Protein AF-A0A836BGA0-F1 (afdb_monomer_lite)

Foldseek 3Di:
DDFDQDQQQWTKDWDADPVGDIDIDIDGGDHADPVSSVVSVVVVVVVVVVD

Structure (mmCIF, N/CA/C/O backbone):
data_AF-A0A836BGA0-F1
#
_entry.id   AF-A0A836BGA0-F1
#
loop_
_atom_site.group_PDB
_atom_site.id
_atom_site.type_symbol
_atom_site.label_atom_id
_atom_site.label_alt_id
_atom_site.label_comp_i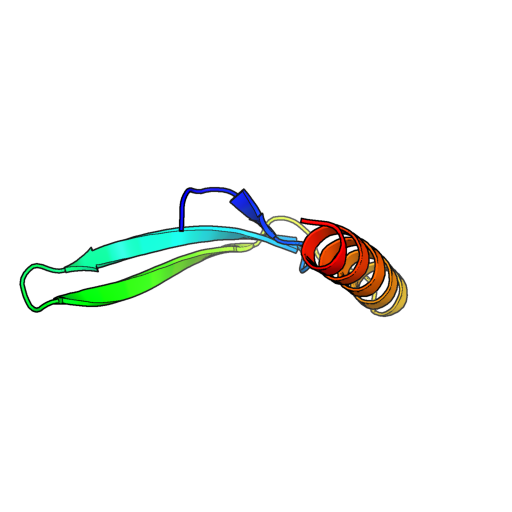d
_atom_site.label_asym_id
_atom_site.label_entity_id
_atom_site.label_seq_id
_atom_site.pdbx_PDB_ins_code
_atom_site.Cartn_x
_atom_site.Cartn_y
_atom_site.Cartn_z
_atom_site.occupancy
_atom_site.B_iso_or_equiv
_atom_site.auth_seq_id
_atom_site.auth_comp_id
_atom_site.auth_asym_id
_atom_site.auth_atom_id
_atom_site.pdbx_PDB_model_num
ATOM 1 N N . MET A 1 1 ? -2.086 -5.037 7.858 1.00 83.31 1 MET A N 1
ATOM 2 C CA . MET A 1 1 ? -0.961 -4.735 6.956 1.00 83.31 1 MET A CA 1
ATOM 3 C C . MET A 1 1 ? -0.330 -3.415 7.390 1.00 83.31 1 MET A C 1
ATOM 5 O O . MET A 1 1 ? -0.991 -2.385 7.267 1.00 83.31 1 MET A O 1
ATOM 9 N N . PRO A 1 2 ? 0.889 -3.441 7.966 1.00 92.00 2 PRO A N 1
ATOM 10 C CA . PRO A 1 2 ? 1.688 -2.233 8.185 1.00 92.00 2 PRO A CA 1
ATOM 11 C C . PRO A 1 2 ? 1.904 -1.468 6.874 1.00 92.00 2 PRO A C 1
ATOM 13 O O . PRO A 1 2 ? 1.807 -2.061 5.801 1.00 92.00 2 PRO A O 1
ATOM 16 N N . ILE A 1 3 ? 2.205 -0.170 6.957 1.00 96.44 3 ILE A N 1
ATOM 17 C CA . ILE A 1 3 ? 2.524 0.622 5.764 1.00 96.44 3 ILE A CA 1
ATOM 18 C C . ILE A 1 3 ? 3.790 0.059 5.113 1.00 96.44 3 ILE A C 1
ATOM 20 O O . ILE A 1 3 ? 4.813 -0.088 5.780 1.00 96.44 3 ILE A O 1
ATOM 24 N N . MET A 1 4 ? 3.725 -0.221 3.814 1.00 96.06 4 MET A N 1
ATOM 25 C CA . MET A 1 4 ? 4.858 -0.705 3.030 1.00 96.06 4 MET A CA 1
ATOM 26 C C . MET A 1 4 ? 4.809 -0.196 1.588 1.00 96.06 4 MET A C 1
ATOM 28 O O . MET A 1 4 ? 3.751 0.184 1.084 1.00 96.06 4 MET A O 1
ATOM 32 N N . ASP A 1 5 ? 5.966 -0.201 0.926 1.00 96.38 5 ASP A N 1
ATOM 33 C CA . ASP A 1 5 ? 6.046 -0.034 -0.525 1.00 96.38 5 ASP A CA 1
ATOM 34 C C . ASP A 1 5 ? 5.758 -1.388 -1.182 1.00 96.38 5 ASP A C 1
ATOM 36 O O . ASP A 1 5 ? 6.482 -2.360 -0.967 1.00 96.38 5 ASP A O 1
ATOM 40 N N . ALA A 1 6 ? 4.667 -1.463 -1.937 1.00 95.75 6 ALA A N 1
ATOM 41 C CA . ALA A 1 6 ? 4.261 -2.667 -2.635 1.00 95.75 6 ALA A CA 1
ATOM 42 C C . ALA A 1 6 ? 5.041 -2.839 -3.943 1.00 95.75 6 ALA A C 1
ATOM 44 O O . ALA A 1 6 ? 5.411 -1.863 -4.599 1.00 95.75 6 ALA A O 1
ATOM 45 N N . PHE A 1 7 ? 5.233 -4.091 -4.369 1.00 95.44 7 PHE A N 1
ATOM 46 C CA . PHE A 1 7 ? 5.996 -4.405 -5.584 1.00 95.44 7 PHE A CA 1
ATOM 47 C C . PHE A 1 7 ? 5.363 -3.835 -6.867 1.00 95.44 7 PHE A C 1
ATOM 49 O O . PHE A 1 7 ? 6.030 -3.745 -7.894 1.00 95.44 7 PHE A O 1
ATOM 56 N N . TRP A 1 8 ? 4.085 -3.443 -6.811 1.00 95.25 8 TRP A N 1
ATOM 57 C CA . TRP A 1 8 ? 3.342 -2.842 -7.918 1.00 95.25 8 TRP A CA 1
ATOM 58 C C . TRP A 1 8 ? 3.379 -1.308 -7.963 1.00 95.25 8 TRP A C 1
ATOM 60 O O . TRP A 1 8 ? 2.664 -0.717 -8.762 1.00 95.25 8 TRP A O 1
ATOM 70 N N . GLY A 1 9 ? 4.222 -0.663 -7.149 1.00 96.50 9 GLY A N 1
ATOM 71 C CA . GLY A 1 9 ? 4.511 0.773 -7.272 1.00 96.50 9 GLY A CA 1
ATOM 72 C C . GLY A 1 9 ? 3.684 1.694 -6.373 1.00 96.50 9 GLY A C 1
ATOM 73 O O . GLY A 1 9 ? 3.898 2.907 -6.382 1.00 96.50 9 GLY A O 1
ATOM 74 N N . ASP A 1 10 ? 2.800 1.144 -5.542 1.00 97.81 10 ASP A N 1
ATOM 75 C CA . ASP A 1 10 ? 2.036 1.913 -4.558 1.00 97.81 10 ASP A CA 1
ATOM 76 C C . ASP A 1 10 ? 2.655 1.813 -3.162 1.00 97.81 10 ASP A C 1
ATOM 78 O O . ASP A 1 10 ? 3.190 0.777 -2.767 1.00 97.81 10 ASP A O 1
ATOM 82 N N . ARG A 1 11 ? 2.498 2.865 -2.356 1.00 97.75 11 ARG A N 1
ATOM 83 C CA . ARG A 1 11 ? 2.614 2.748 -0.900 1.00 97.75 11 ARG A CA 1
ATOM 84 C C . ARG A 1 11 ? 1.249 2.428 -0.327 1.00 97.75 11 ARG A C 1
ATOM 86 O O . ARG A 1 11 ? 0.330 3.231 -0.466 1.00 97.75 11 ARG A O 1
ATOM 93 N N . ILE A 1 12 ? 1.134 1.280 0.329 1.00 97.88 12 ILE A N 1
ATOM 94 C CA . ILE A 1 12 ? -0.133 0.754 0.832 1.00 97.88 12 ILE A CA 1
ATOM 95 C C . ILE A 1 12 ? -0.052 0.460 2.327 1.00 97.88 12 ILE A C 1
ATOM 97 O O . ILE A 1 12 ? 0.980 0.036 2.844 1.00 97.88 12 ILE A O 1
ATOM 101 N N . GLY A 1 13 ? -1.161 0.671 3.023 1.00 97.44 13 GLY A N 1
ATOM 102 C CA . GLY A 1 13 ? -1.381 0.203 4.385 1.00 97.44 13 GLY A CA 1
ATOM 103 C C . GLY A 1 13 ? -2.843 -0.174 4.581 1.00 97.44 13 GLY A C 1
ATOM 104 O O . GLY A 1 13 ? -3.697 0.182 3.769 1.00 97.44 13 GLY A O 1
ATOM 105 N N . SER A 1 14 ? -3.144 -0.895 5.660 1.00 97.44 14 SER A N 1
ATOM 106 C CA . SER A 1 14 ? -4.526 -1.243 5.999 1.00 97.44 14 SER A CA 1
ATOM 107 C C . SER A 1 14 ? -4.919 -0.730 7.375 1.00 97.44 14 SER A C 1
ATOM 109 O O . SER A 1 14 ? -4.142 -0.869 8.321 1.00 97.44 14 SER A O 1
ATOM 111 N N . VAL A 1 15 ? -6.163 -0.293 7.516 1.00 96.75 15 VAL A N 1
ATOM 112 C CA . VAL A 1 15 ? -6.792 0.033 8.799 1.00 96.75 15 VAL A CA 1
ATOM 113 C C . VAL A 1 15 ? -8.047 -0.813 8.994 1.00 96.75 15 VAL A C 1
ATOM 115 O O . VAL A 1 15 ? -8.630 -1.299 8.026 1.00 96.75 15 VAL A O 1
ATOM 118 N N . LYS A 1 16 ? -8.456 -1.005 10.249 1.00 97.88 16 LYS A N 1
ATOM 119 C CA . LYS A 1 16 ? -9.716 -1.672 10.588 1.00 97.88 16 LYS A CA 1
ATOM 120 C C 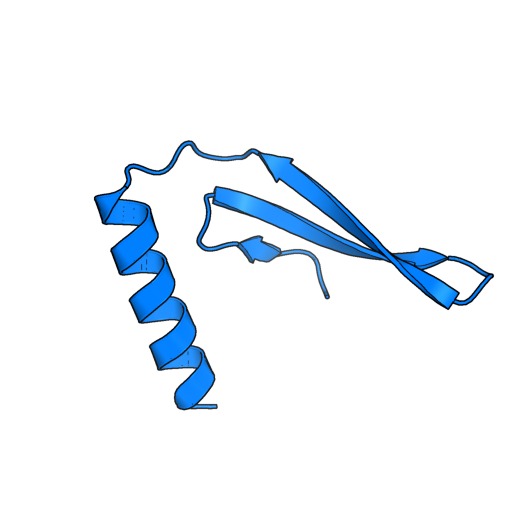. LYS A 1 16 ? -10.684 -0.646 11.160 1.00 97.88 16 LYS A C 1
ATOM 122 O O . LYS A 1 16 ? -10.293 0.113 12.045 1.00 97.88 16 LYS A O 1
ATOM 127 N N . ASP A 1 17 ? -11.910 -0.613 10.652 1.00 97.12 17 ASP A N 1
ATOM 128 C CA . ASP A 1 17 ? -12.954 0.259 11.195 1.00 97.12 17 ASP A CA 1
ATOM 129 C C . ASP A 1 17 ? -13.617 -0.356 12.454 1.00 97.12 17 ASP A C 1
ATOM 131 O O . ASP A 1 17 ? -13.392 -1.534 12.759 1.00 97.12 17 ASP A O 1
ATOM 135 N N . PRO A 1 18 ? -14.437 0.407 13.208 1.00 98.31 18 PRO A N 1
ATOM 136 C CA . PRO A 1 18 ? -15.106 -0.098 14.413 1.00 98.31 18 PRO A CA 1
ATOM 137 C C . PRO A 1 18 ? -16.101 -1.244 14.179 1.00 98.31 18 PRO A C 1
ATOM 139 O O . PRO A 1 18 ? -16.429 -1.961 15.121 1.00 98.31 18 PRO A O 1
ATOM 142 N N . TYR A 1 19 ? -16.574 -1.432 12.946 1.00 98.00 19 TYR A N 1
ATOM 143 C CA . TYR A 1 19 ? -17.486 -2.513 12.563 1.00 98.00 19 TYR A CA 1
ATOM 144 C C . TYR A 1 19 ? -16.734 -3.771 12.109 1.00 98.00 19 TYR A C 1
ATOM 146 O O . TYR A 1 19 ? -17.345 -4.803 11.837 1.00 98.00 19 TYR A O 1
ATOM 154 N N . GLY A 1 20 ? -15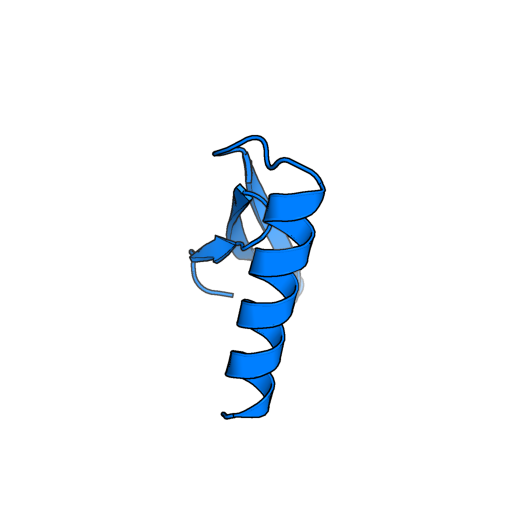.402 -3.712 12.069 1.00 96.81 20 GLY A N 1
ATOM 155 C CA . GLY A 1 20 ? -14.536 -4.833 11.744 1.00 96.81 20 GLY A CA 1
ATOM 156 C C . GLY A 1 20 ? -14.168 -4.950 10.266 1.00 96.81 20 GLY A C 1
ATOM 157 O O . GLY A 1 20 ? -13.495 -5.926 9.924 1.00 96.81 20 GLY A O 1
ATOM 158 N N . HIS A 1 21 ? -14.528 -3.994 9.402 1.00 97.81 21 HIS A N 1
ATOM 159 C CA . HIS A 1 21 ? -14.082 -4.027 8.007 1.00 97.81 21 HIS A CA 1
ATOM 160 C C . HIS A 1 21 ? -12.614 -3.620 7.891 1.00 97.81 21 HIS A C 1
ATOM 162 O O . HIS A 1 21 ? -12.146 -2.700 8.566 1.00 97.81 21 HIS A O 1
ATOM 168 N N . SER A 1 22 ? -11.895 -4.299 6.999 1.00 97.12 22 SER A N 1
ATOM 169 C CA . SER A 1 22 ? -10.513 -3.970 6.660 1.00 97.12 22 SER A CA 1
ATOM 170 C C . SER A 1 22 ? -10.489 -3.101 5.413 1.00 97.12 22 SER A C 1
ATOM 172 O O . SER A 1 22 ? -10.917 -3.530 4.344 1.00 97.12 22 SER A O 1
ATOM 174 N N . TRP A 1 23 ? -9.942 -1.901 5.552 1.00 97.44 23 TRP A N 1
ATOM 175 C CA . TRP A 1 23 ? -9.780 -0.944 4.468 1.00 97.44 23 TRP A CA 1
ATOM 176 C C . TRP A 1 23 ? -8.309 -0.844 4.099 1.00 97.44 23 TRP A C 1
ATOM 178 O O . TRP A 1 23 ? -7.467 -0.638 4.973 1.00 97.44 23 TRP A O 1
ATOM 188 N N . SER A 1 24 ? -8.004 -0.967 2.810 1.00 96.75 24 SER A N 1
ATOM 189 C CA . SER A 1 24 ? -6.674 -0.687 2.271 1.00 96.75 24 SER A CA 1
ATOM 190 C C . SER A 1 24 ? -6.647 0.720 1.693 1.00 96.75 24 SER A C 1
ATOM 192 O O . SER A 1 24 ? -7.536 1.098 0.934 1.00 96.75 24 SER A O 1
ATOM 194 N N . ILE A 1 25 ? -5.618 1.484 2.043 1.00 97.56 25 ILE A N 1
ATOM 195 C CA . ILE A 1 25 ? -5.386 2.835 1.535 1.00 97.56 25 ILE A CA 1
ATOM 196 C C . ILE A 1 25 ? -4.049 2.810 0.808 1.00 97.56 25 ILE A C 1
ATOM 198 O O . ILE A 1 25 ? -3.044 2.385 1.382 1.00 97.56 25 ILE A O 1
ATOM 202 N N . ALA A 1 26 ? -4.052 3.252 -0.447 1.00 97.69 26 ALA A N 1
ATOM 203 C CA . ALA A 1 26 ? -2.882 3.257 -1.309 1.00 97.69 26 ALA A CA 1
ATOM 204 C C . ALA A 1 26 ? -2.637 4.654 -1.889 1.00 97.69 26 ALA A C 1
ATOM 206 O O . ALA A 1 26 ? -3.570 5.365 -2.260 1.00 97.69 26 ALA A O 1
ATOM 207 N N . THR A 1 27 ? -1.367 5.039 -1.972 1.00 98.12 27 THR A N 1
ATOM 208 C CA . THR A 1 27 ? -0.908 6.201 -2.734 1.00 98.12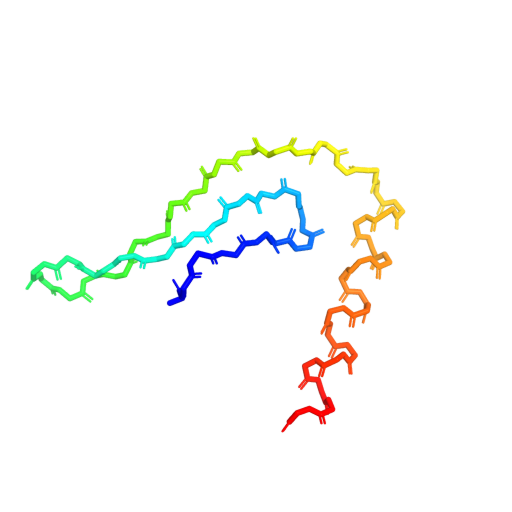 27 THR A CA 1
ATOM 209 C C . THR A 1 27 ? 0.043 5.718 -3.810 1.00 98.12 27 THR A C 1
ATOM 211 O O . THR A 1 27 ? 1.048 5.071 -3.503 1.00 98.12 27 THR A O 1
ATOM 214 N N . HIS A 1 28 ? -0.269 6.057 -5.056 1.00 97.81 28 HIS A N 1
ATOM 215 C CA . HIS A 1 28 ? 0.593 5.740 -6.178 1.00 97.81 28 HIS A CA 1
ATOM 216 C C . HIS A 1 28 ? 1.930 6.469 -6.045 1.00 97.81 28 HIS A C 1
ATOM 218 O O . HIS A 1 28 ? 1.953 7.683 -5.827 1.00 97.81 28 HIS A O 1
ATOM 224 N N . LYS A 1 29 ? 3.041 5.732 -6.133 1.00 97.12 29 LYS A N 1
ATOM 225 C CA . LYS A 1 29 ? 4.384 6.317 -6.065 1.00 97.12 29 LYS A CA 1
ATOM 226 C C . LYS A 1 29 ? 5.117 6.266 -7.395 1.00 97.12 29 LYS A C 1
ATOM 228 O O . LYS A 1 29 ? 5.853 7.206 -7.684 1.00 97.12 29 LYS A O 1
ATOM 233 N N . ILE A 1 30 ? 5.018 5.155 -8.123 1.00 95.81 30 ILE A N 1
ATOM 234 C CA . ILE A 1 30 ? 5.844 4.897 -9.306 1.00 95.81 30 ILE A CA 1
ATOM 235 C C . ILE A 1 30 ? 5.049 4.100 -10.338 1.00 95.81 30 ILE A C 1
ATOM 237 O O . ILE A 1 30 ? 4.556 3.013 -10.037 1.00 95.81 30 ILE A O 1
ATOM 241 N N . ASP A 1 31 ? 5.033 4.595 -11.574 1.00 96.38 31 ASP A N 1
ATOM 242 C CA . ASP A 1 31 ? 4.572 3.841 -12.734 1.00 96.38 31 ASP A CA 1
ATOM 243 C C . ASP A 1 31 ? 5.577 2.739 -13.083 1.00 96.38 31 ASP A C 1
ATOM 245 O O . ASP A 1 31 ? 6.730 2.993 -13.447 1.00 96.38 31 ASP A O 1
ATOM 249 N N . MET A 1 32 ? 5.135 1.491 -12.975 1.00 93.75 32 MET A N 1
ATOM 250 C CA . MET A 1 32 ? 5.955 0.327 -13.292 1.00 93.75 32 MET A CA 1
ATOM 251 C C . MET A 1 32 ? 5.816 -0.038 -14.769 1.00 93.75 32 MET A C 1
ATOM 253 O O . MET A 1 32 ? 4.708 -0.128 -15.301 1.00 93.75 32 MET A O 1
ATOM 257 N N . THR A 1 33 ? 6.935 -0.340 -15.432 1.00 96.62 33 THR A N 1
ATOM 258 C CA . THR A 1 33 ? 6.866 -1.010 -16.736 1.00 96.62 33 THR A CA 1
ATOM 259 C C . THR A 1 33 ? 6.327 -2.434 -16.550 1.00 96.62 33 THR A C 1
ATOM 261 O O . THR A 1 33 ? 6.560 -3.042 -15.498 1.00 96.62 33 THR A O 1
ATOM 264 N N . PRO A 1 34 ? 5.655 -3.023 -17.557 1.00 95.31 34 PRO A N 1
ATOM 265 C CA . PRO A 1 34 ? 5.142 -4.390 -17.450 1.00 95.31 34 PRO A CA 1
ATOM 266 C C . PRO A 1 34 ? 6.222 -5.418 -17.080 1.00 95.31 34 PRO A C 1
ATOM 268 O O . PRO A 1 34 ? 5.989 -6.319 -16.275 1.00 95.31 34 PRO A O 1
ATOM 271 N N . GLU A 1 35 ? 7.429 -5.260 -17.630 1.00 96.19 35 GLU A N 1
ATOM 272 C CA . GLU A 1 35 ? 8.565 -6.129 -17.321 1.00 96.19 35 GLU A CA 1
ATOM 273 C C . GLU A 1 35 ? 9.064 -5.939 -15.883 1.00 96.19 35 GLU A C 1
ATOM 275 O O . GLU A 1 35 ? 9.304 -6.925 -15.180 1.00 96.19 35 GLU A O 1
ATOM 280 N N . GLY A 1 36 ? 9.165 -4.686 -15.425 1.00 95.44 36 GLY A N 1
ATOM 281 C CA . GLY A 1 36 ? 9.554 -4.364 -14.054 1.00 95.44 36 GLY A CA 1
ATOM 282 C C . GLY A 1 36 ? 8.567 -4.922 -13.030 1.00 95.44 36 GLY A C 1
ATOM 283 O O . GLY A 1 36 ? 8.986 -5.522 -12.043 1.00 95.44 36 GLY A O 1
ATOM 284 N N . LEU A 1 37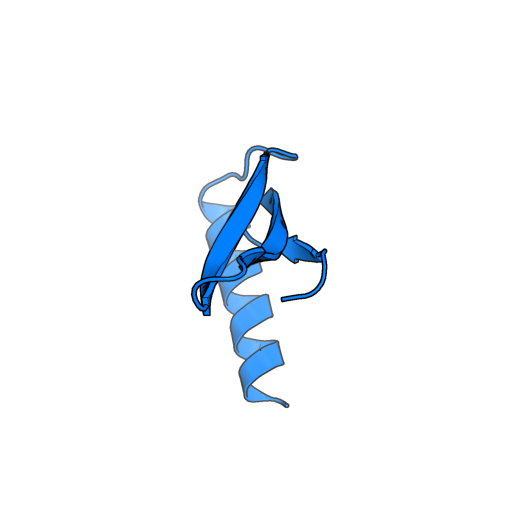 ? 7.263 -4.797 -13.299 1.00 95.94 37 LEU A N 1
ATOM 285 C CA . LEU A 1 37 ? 6.201 -5.334 -12.447 1.00 95.94 37 LEU A CA 1
ATOM 286 C C . LEU A 1 37 ? 6.295 -6.859 -12.320 1.00 95.94 37 LEU A C 1
ATOM 288 O O . LEU A 1 37 ? 6.228 -7.390 -11.211 1.00 95.94 37 LEU A O 1
ATOM 292 N N . ARG A 1 38 ? 6.485 -7.562 -13.446 1.00 95.56 38 ARG A N 1
ATOM 293 C CA . ARG A 1 38 ? 6.628 -9.024 -13.464 1.00 95.56 38 ARG A CA 1
ATOM 294 C C . ARG A 1 38 ? 7.815 -9.468 -12.612 1.00 95.56 38 ARG A C 1
ATOM 296 O O . ARG A 1 38 ? 7.650 -10.314 -11.738 1.00 95.56 38 ARG A O 1
ATOM 303 N N . LYS A 1 39 ? 8.991 -8.872 -12.835 1.00 96.31 39 LYS A N 1
ATOM 304 C CA . LYS A 1 39 ? 10.214 -9.221 -12.100 1.00 96.31 39 LYS A CA 1
ATOM 305 C C . LYS A 1 39 ? 10.073 -8.950 -10.598 1.00 96.31 39 LYS A C 1
ATOM 307 O O . LYS A 1 39 ? 10.410 -9.810 -9.790 1.00 96.31 39 LYS A O 1
ATOM 312 N N . ALA A 1 40 ? 9.531 -7.790 -10.225 1.00 95.00 40 ALA A N 1
ATOM 313 C CA . ALA A 1 40 ? 9.315 -7.432 -8.825 1.00 95.00 40 ALA A CA 1
ATOM 314 C C . ALA A 1 40 ? 8.325 -8.386 -8.130 1.00 95.00 40 ALA A C 1
ATOM 316 O O . ALA A 1 40 ? 8.542 -8.772 -6.981 1.00 95.00 40 ALA A O 1
ATOM 317 N N . GLY A 1 41 ? 7.271 -8.815 -8.833 1.00 95.06 41 GLY A N 1
ATOM 318 C CA . GLY A 1 41 ? 6.331 -9.820 -8.336 1.00 95.06 41 GLY A CA 1
ATOM 319 C C . GLY A 1 41 ? 6.988 -11.186 -8.117 1.00 95.06 41 GLY A C 1
ATOM 320 O O . GLY A 1 41 ? 6.816 -11.784 -7.056 1.00 95.06 41 GLY A O 1
ATOM 321 N N . GLU A 1 42 ? 7.779 -11.665 -9.080 1.00 95.62 42 GLU A N 1
ATOM 322 C CA . GLU A 1 42 ? 8.524 -12.928 -8.965 1.00 95.62 42 GLU A CA 1
ATOM 323 C C . GLU A 1 42 ? 9.462 -12.932 -7.753 1.00 95.62 42 GLU A C 1
ATOM 325 O O . GLU A 1 42 ? 9.439 -13.871 -6.956 1.00 95.62 42 GLU A O 1
ATOM 330 N N . GLU A 1 43 ? 10.242 -11.864 -7.571 1.00 94.62 43 GLU A N 1
ATOM 331 C CA . GLU A 1 43 ? 11.134 -11.707 -6.419 1.00 94.62 43 GLU A CA 1
ATOM 332 C C . GLU A 1 43 ? 10.354 -11.669 -5.096 1.00 94.62 43 GLU A C 1
ATOM 334 O O . GLU A 1 43 ? 10.742 -12.323 -4.124 1.00 94.62 43 GLU A O 1
ATOM 339 N N . TYR A 1 44 ? 9.229 -10.950 -5.059 1.00 93.25 44 TYR A N 1
ATOM 340 C CA . TYR A 1 44 ? 8.376 -10.855 -3.877 1.00 93.25 44 TYR A CA 1
ATOM 341 C C . TYR A 1 44 ? 7.821 -12.224 -3.456 1.00 93.25 44 TYR A C 1
ATOM 343 O O . TYR A 1 44 ? 7.988 -12.628 -2.303 1.00 93.25 44 TYR A O 1
ATOM 351 N N . PHE A 1 45 ? 7.223 -12.979 -4.384 1.00 92.88 45 PHE A N 1
ATOM 352 C CA . PHE A 1 45 ? 6.667 -14.302 -4.082 1.00 92.88 45 PHE A CA 1
ATOM 353 C C . PHE A 1 45 ? 7.745 -15.344 -3.779 1.00 92.88 45 PHE A C 1
ATOM 355 O O . PHE A 1 45 ? 7.550 -16.177 -2.894 1.00 92.88 45 PHE A O 1
ATOM 362 N N . ALA A 1 46 ? 8.902 -15.280 -4.444 1.00 94.56 46 ALA A N 1
ATOM 363 C CA . ALA A 1 46 ? 10.030 -16.150 -4.128 1.00 94.56 46 ALA A CA 1
ATOM 364 C C . ALA A 1 46 ? 10.561 -15.917 -2.706 1.00 94.56 46 ALA A C 1
ATOM 366 O O . ALA A 1 46 ? 11.000 -16.866 -2.060 1.00 94.56 46 ALA A O 1
ATOM 367 N N . ASN A 1 47 ? 10.528 -14.677 -2.211 1.00 90.75 47 ASN A N 1
ATOM 368 C CA . ASN A 1 47 ? 10.920 -14.358 -0.839 1.00 90.75 47 ASN A CA 1
ATOM 369 C C . ASN A 1 47 ? 9.849 -14.754 0.183 1.00 90.75 47 ASN A C 1
ATOM 371 O O . ASN A 1 47 ? 10.204 -15.267 1.240 1.00 90.75 47 ASN A O 1
ATOM 375 N N . LEU A 1 48 ? 8.560 -14.591 -0.140 1.00 87.56 48 LEU A N 1
ATOM 376 C CA . LEU A 1 48 ? 7.469 -15.077 0.712 1.00 87.56 48 LEU A CA 1
ATOM 377 C C . LEU A 1 48 ? 7.481 -16.600 0.864 1.00 87.56 48 LEU A C 1
ATOM 379 O O . LEU A 1 48 ? 7.249 -17.095 1.955 1.00 87.56 48 LEU A O 1
ATOM 383 N N . ALA A 1 49 ? 7.785 -17.344 -0.202 1.00 85.50 49 ALA A N 1
ATOM 384 C CA . ALA A 1 49 ? 7.861 -18.806 -0.157 1.00 85.50 49 ALA A CA 1
ATOM 385 C C . ALA A 1 49 ? 9.057 -19.345 0.655 1.00 85.50 49 ALA A C 1
ATOM 387 O O . ALA A 1 49 ? 9.124 -20.542 0.926 1.00 85.50 49 ALA A O 1
ATOM 388 N N . LYS A 1 50 ? 10.025 -18.485 0.997 1.00 79.38 50 LYS A N 1
ATOM 389 C CA . LYS A 1 50 ? 11.207 -18.831 1.803 1.00 79.38 50 LYS A CA 1
ATOM 390 C C . LYS A 1 50 ? 11.036 -18.518 3.295 1.00 79.38 50 LYS A C 1
ATOM 392 O O . LYS A 1 50 ? 11.942 -18.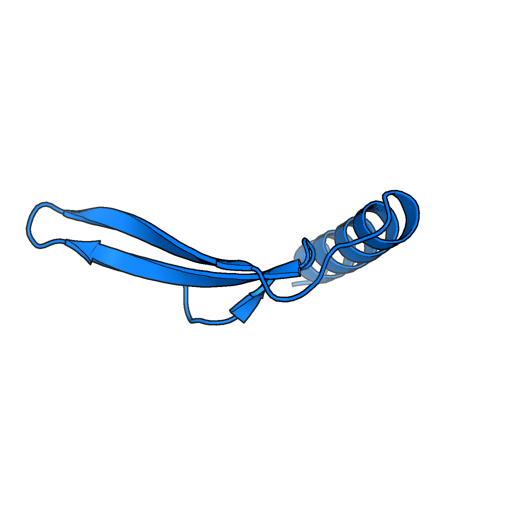848 4.060 1.00 79.38 50 LYS A O 1
ATOM 397 N N . GLN A 1 51 ? 9.946 -17.855 3.685 1.00 57.78 51 GLN A N 1
ATOM 398 C CA . GLN A 1 51 ? 9.582 -17.568 5.078 1.00 57.78 51 GLN A CA 1
ATOM 399 C C . GLN A 1 51 ? 8.594 -18.607 5.600 1.00 57.78 51 GLN A C 1
ATOM 401 O O . GLN A 1 51 ? 8.688 -18.908 6.809 1.00 57.78 51 GLN A O 1
#

pLDDT: mean 94.45, std 6.39, range [57.78, 98.31]

Radius of gyration: 13.25 Å; chains: 1; bounding box: 29×25×32 Å

Sequence (51 aa):
MPIMDAFWGDRIGSVKDPYGHSWSIATHKIDMTPEGLRKAGEEYFANLAKQ

Secondary structure (DSSP, 8-state):
---EE-TTSEEEEEEE-TTS-EEEEEEE--PPPHHHHHHHHHHHHHHHTT-